Protein AF-A0A7C9JGD4-F1 (afdb_monomer_lite)

Secondary structure (DSSP, 8-state):
--HHHHHHHHHHHHHHHHHHHHHT-SS--TTTTHIIIIIHHHHHHHHHHHHTT-TTHHHHHHHHHHHHHHHHHHHHHHHHHTT-----HHHHHTHHHHHHHHHHHHTSSS-SHHHHHHHHHHHHHHHHHHHH-

Structure (mmCIF, N/CA/C/O backbone):
data_AF-A0A7C9JGD4-F1
#
_entry.id   AF-A0A7C9JGD4-F1
#
loop_
_atom_site.group_PDB
_atom_site.id
_atom_site.type_symbol
_atom_site.label_atom_id
_atom_site.label_alt_id
_atom_site.label_comp_id
_atom_site.label_asym_id
_atom_site.label_entity_id
_atom_site.label_seq_id
_atom_site.pdbx_PDB_ins_code
_atom_site.Cartn_x
_atom_site.Cartn_y
_atom_site.Cartn_z
_atom_site.occupancy
_atom_site.B_iso_or_equiv
_atom_site.auth_seq_id
_atom_site.auth_comp_id
_atom_site.auth_asym_id
_atom_site.auth_atom_id
_atom_site.pdbx_PDB_model_num
ATOM 1 N N . MET A 1 1 ? -3.027 -1.873 19.182 1.00 65.69 1 MET A N 1
ATOM 2 C CA . MET A 1 1 ? -2.201 -1.129 18.202 1.00 65.69 1 MET A CA 1
ATOM 3 C C . MET A 1 1 ? -2.991 0.044 17.632 1.00 65.69 1 MET A C 1
ATOM 5 O O . MET A 1 1 ? -4.157 -0.159 17.286 1.00 65.69 1 MET A O 1
ATOM 9 N N . PRO A 1 2 ? -2.389 1.242 17.514 1.00 85.00 2 PRO A N 1
ATOM 10 C CA . PRO A 1 2 ? -3.020 2.384 16.852 1.00 85.00 2 PRO A CA 1
ATOM 11 C C . PRO A 1 2 ? -3.437 2.031 15.414 1.00 85.00 2 PRO A C 1
ATOM 13 O O . PRO A 1 2 ? -2.821 1.179 14.771 1.00 85.00 2 PRO A O 1
ATOM 16 N N . LEU A 1 3 ? -4.506 2.664 14.912 1.00 83.44 3 LEU A N 1
ATOM 17 C CA . LEU A 1 3 ? -5.079 2.388 13.583 1.00 83.44 3 LEU A CA 1
ATOM 18 C C . LEU A 1 3 ? -4.023 2.471 12.472 1.00 83.44 3 LEU A C 1
ATOM 20 O O . LEU A 1 3 ? -3.960 1.609 11.600 1.00 83.44 3 LEU A O 1
ATOM 24 N N . TRP A 1 4 ? -3.160 3.478 12.555 1.00 82.62 4 TRP A N 1
ATOM 25 C CA . TRP A 1 4 ? -2.065 3.691 11.620 1.00 82.62 4 TRP A CA 1
ATOM 26 C C . TRP A 1 4 ? -0.999 2.600 11.657 1.00 82.62 4 TRP A C 1
ATOM 28 O O . TRP A 1 4 ? -0.562 2.160 10.599 1.00 82.62 4 TRP A O 1
ATOM 38 N N . GLY A 1 5 ? -0.660 2.090 12.845 1.00 84.19 5 GLY A N 1
ATOM 39 C CA . GLY A 1 5 ? 0.273 0.970 12.974 1.00 84.19 5 GLY A CA 1
ATOM 40 C C . GLY A 1 5 ? -0.244 -0.288 12.273 1.00 84.19 5 GLY A C 1
ATOM 41 O O . GLY A 1 5 ? 0.496 -0.942 11.549 1.00 84.19 5 GLY A O 1
ATOM 42 N N . ARG A 1 6 ? -1.546 -0.581 12.396 1.00 87.50 6 ARG A N 1
ATOM 43 C CA . ARG A 1 6 ? -2.171 -1.720 11.700 1.00 87.50 6 ARG A CA 1
ATOM 44 C C . ARG A 1 6 ? -2.148 -1.565 10.179 1.00 87.50 6 ARG A C 1
ATOM 46 O O . ARG A 1 6 ? -1.893 -2.531 9.476 1.00 87.50 6 ARG A O 1
ATOM 53 N N . ARG A 1 7 ? -2.379 -0.357 9.665 1.00 85.38 7 ARG A N 1
ATOM 54 C CA . ARG A 1 7 ? -2.332 -0.077 8.220 1.00 85.38 7 ARG A CA 1
ATOM 55 C C . ARG A 1 7 ? -0.940 -0.210 7.641 1.00 85.38 7 ARG A C 1
ATOM 57 O O . ARG A 1 7 ? -0.795 -0.788 6.572 1.00 85.38 7 ARG A O 1
ATOM 64 N N . LEU A 1 8 ? 0.055 0.306 8.359 1.00 86.44 8 LEU A N 1
ATOM 65 C CA . LEU A 1 8 ? 1.450 0.197 7.963 1.00 86.44 8 LEU A CA 1
ATOM 66 C C . LEU A 1 8 ? 1.867 -1.274 7.864 1.00 86.44 8 LEU A C 1
ATOM 68 O O . LEU A 1 8 ? 2.489 -1.655 6.884 1.00 86.44 8 LEU A O 1
ATOM 72 N N . LEU A 1 9 ? 1.464 -2.106 8.832 1.00 88.31 9 LEU A N 1
ATOM 73 C CA . LEU A 1 9 ? 1.734 -3.546 8.803 1.00 88.31 9 LEU A CA 1
ATOM 74 C C . LEU A 1 9 ? 1.098 -4.236 7.592 1.00 88.31 9 LEU A C 1
ATOM 76 O O . LEU A 1 9 ? 1.751 -5.050 6.949 1.00 88.31 9 LEU A O 1
ATOM 80 N N . VAL A 1 10 ? -0.147 -3.890 7.250 1.00 87.50 10 VAL A N 1
ATOM 81 C CA . VAL A 1 10 ? -0.796 -4.441 6.052 1.00 87.50 10 VAL A CA 1
ATOM 82 C C . VAL A 1 10 ? -0.087 -3.968 4.781 1.00 87.50 10 VAL A C 1
ATOM 84 O O . VAL A 1 10 ? 0.210 -4.788 3.924 1.00 87.50 10 VAL A O 1
ATOM 87 N N . ALA A 1 11 ? 0.261 -2.683 4.674 1.00 87.12 11 ALA A N 1
ATOM 88 C CA . ALA A 1 11 ? 1.007 -2.158 3.529 1.00 87.12 11 ALA A CA 1
ATOM 89 C C . ALA A 1 11 ? 2.392 -2.818 3.380 1.00 87.12 11 ALA A C 1
ATOM 91 O O . ALA A 1 11 ? 2.784 -3.181 2.275 1.00 87.12 11 ALA A O 1
ATOM 92 N N . LEU A 1 12 ? 3.102 -3.044 4.488 1.00 88.19 12 LEU A N 1
ATOM 93 C CA . LEU A 1 12 ? 4.367 -3.782 4.511 1.00 88.19 12 LEU A CA 1
ATOM 94 C C . LEU A 1 12 ? 4.195 -5.235 4.066 1.00 88.19 12 LEU A C 1
ATOM 96 O O . LEU A 1 12 ? 5.026 -5.736 3.318 1.00 88.19 12 LEU A O 1
ATOM 100 N N . ALA A 1 13 ? 3.120 -5.902 4.486 1.00 88.00 13 ALA A N 1
ATOM 101 C CA . ALA A 1 13 ? 2.832 -7.267 4.060 1.00 88.00 13 ALA A CA 1
ATOM 102 C C . ALA A 1 13 ? 2.509 -7.348 2.560 1.00 88.00 13 ALA A C 1
ATOM 104 O O . ALA A 1 13 ? 2.981 -8.261 1.887 1.00 88.00 13 ALA A O 1
ATOM 105 N N . ILE A 1 14 ? 1.771 -6.370 2.023 1.00 87.31 14 ILE A N 1
ATOM 106 C CA . ILE A 1 14 ? 1.537 -6.234 0.577 1.00 87.31 14 ILE A CA 1
ATOM 107 C C . ILE A 1 14 ? 2.872 -6.049 -0.148 1.00 87.31 14 ILE A C 1
ATOM 109 O O . ILE A 1 14 ? 3.138 -6.733 -1.128 1.00 87.31 14 ILE A O 1
ATOM 113 N N . TYR A 1 15 ? 3.742 -5.168 0.349 1.00 86.69 15 TYR A N 1
ATOM 114 C CA . TYR A 1 15 ? 5.046 -4.936 -0.267 1.00 86.69 15 TYR A CA 1
ATOM 115 C C . TYR A 1 15 ? 5.937 -6.185 -0.238 1.00 86.69 15 TYR A C 1
ATOM 117 O O . TYR A 1 15 ? 6.509 -6.559 -1.257 1.00 86.69 15 TYR A O 1
ATOM 125 N N . ALA A 1 16 ? 6.007 -6.880 0.900 1.00 86.00 16 ALA A N 1
ATOM 126 C CA . ALA A 1 16 ? 6.762 -8.122 1.031 1.00 86.00 16 ALA A CA 1
ATOM 127 C C . ALA A 1 16 ? 6.230 -9.222 0.099 1.00 86.00 16 ALA A C 1
ATOM 129 O O . ALA A 1 16 ? 7.016 -9.934 -0.523 1.00 86.00 16 ALA A O 1
ATOM 130 N N . ALA A 1 17 ? 4.906 -9.334 -0.043 1.00 85.31 17 ALA A N 1
ATOM 131 C CA . ALA A 1 17 ? 4.291 -10.264 -0.982 1.00 85.31 17 ALA A CA 1
ATOM 132 C C . ALA A 1 17 ? 4.591 -9.893 -2.439 1.00 85.31 17 ALA A C 1
ATOM 134 O O . ALA A 1 17 ? 4.884 -10.781 -3.234 1.00 85.31 17 ALA A O 1
ATOM 135 N N . ALA A 1 18 ? 4.580 -8.603 -2.780 1.00 84.56 18 ALA A N 1
ATOM 136 C CA . ALA A 1 18 ? 4.934 -8.126 -4.113 1.00 84.56 18 ALA A CA 1
ATOM 137 C C . ALA A 1 18 ? 6.405 -8.417 -4.449 1.00 84.56 18 ALA A C 1
ATOM 139 O O . ALA A 1 18 ? 6.691 -8.901 -5.541 1.00 84.56 18 ALA A O 1
ATOM 140 N N . ILE A 1 19 ? 7.328 -8.226 -3.496 1.00 84.50 19 ILE A N 1
ATOM 141 C CA . ILE A 1 19 ? 8.734 -8.637 -3.644 1.00 84.50 19 ILE A CA 1
ATOM 142 C C . ILE A 1 19 ? 8.834 -10.149 -3.845 1.00 84.50 19 ILE A C 1
ATOM 144 O O . ILE A 1 19 ? 9.535 -10.596 -4.746 1.00 84.50 19 ILE A O 1
ATOM 148 N N . GLY A 1 20 ? 8.136 -10.940 -3.025 1.00 82.50 20 GLY A N 1
ATOM 149 C CA . GLY A 1 20 ? 8.134 -12.397 -3.152 1.00 82.50 20 GLY A CA 1
ATOM 150 C C . GLY A 1 20 ? 7.651 -12.859 -4.527 1.00 82.50 20 GLY A C 1
ATOM 151 O O . GLY A 1 20 ? 8.296 -13.698 -5.147 1.00 82.50 20 GLY A O 1
ATOM 152 N N . CYS A 1 21 ? 6.571 -12.261 -5.034 1.00 81.88 21 CYS A N 1
ATOM 153 C CA . CYS A 1 21 ? 6.042 -12.545 -6.368 1.00 81.88 21 CYS A CA 1
ATOM 154 C C . CYS A 1 21 ? 7.011 -12.112 -7.474 1.00 81.88 21 CYS A C 1
ATOM 156 O O . CYS A 1 21 ? 7.196 -12.849 -8.433 1.00 81.88 21 CYS A O 1
ATOM 158 N N . TYR A 1 22 ? 7.667 -10.959 -7.323 1.00 77.38 22 TYR A N 1
ATOM 159 C CA . TYR A 1 22 ? 8.667 -10.475 -8.275 1.00 77.38 22 TYR A CA 1
ATOM 160 C C . TYR A 1 22 ? 9.898 -11.388 -8.349 1.00 77.38 22 TYR A C 1
ATOM 162 O O . TYR A 1 22 ? 10.368 -11.702 -9.433 1.00 77.38 22 TYR A O 1
ATOM 170 N N . LEU A 1 23 ? 10.406 -11.860 -7.206 1.00 80.31 23 LEU A N 1
ATOM 171 C CA . LEU A 1 23 ? 11.567 -12.758 -7.159 1.00 80.31 23 LEU A CA 1
ATOM 172 C C . LEU A 1 23 ? 11.270 -14.164 -7.696 1.00 80.31 23 LEU A C 1
ATOM 174 O O . LEU A 1 23 ? 12.198 -14.889 -8.048 1.00 80.31 23 LEU A O 1
ATOM 178 N N . TRP A 1 24 ? 9.998 -14.561 -7.709 1.00 74.94 24 TRP A N 1
ATOM 179 C CA . TRP A 1 24 ? 9.545 -15.8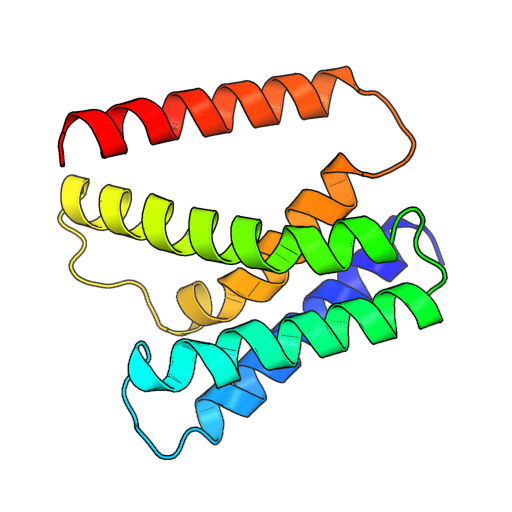85 -8.136 1.00 74.94 24 TRP A CA 1
ATOM 180 C C . TRP A 1 24 ? 8.856 -15.869 -9.505 1.00 74.94 24 TRP A C 1
ATOM 182 O O . TRP A 1 24 ? 8.392 -16.912 -9.964 1.00 74.94 24 TRP A O 1
ATOM 192 N N . SER A 1 25 ? 8.766 -14.698 -10.145 1.00 68.56 25 SER A N 1
ATOM 193 C CA . SER A 1 25 ? 8.169 -14.559 -11.468 1.00 68.56 25 SER A CA 1
ATOM 194 C C . SER A 1 25 ? 8.938 -15.440 -12.469 1.00 68.56 25 SER A C 1
ATOM 196 O O . SER A 1 25 ? 10.168 -15.360 -12.549 1.00 68.56 25 SER A O 1
ATOM 198 N N . PRO A 1 26 ? 8.237 -16.288 -13.239 1.00 59.25 26 PRO A N 1
ATOM 199 C CA . PRO A 1 26 ? 8.862 -17.113 -14.262 1.00 59.25 26 PRO A CA 1
ATOM 200 C C . PRO A 1 26 ? 9.069 -16.373 -15.594 1.00 59.25 26 PRO A C 1
ATOM 202 O O . PRO A 1 26 ? 9.778 -16.899 -16.449 1.00 59.25 26 PRO A O 1
ATOM 205 N N . TYR A 1 27 ? 8.466 -15.191 -15.786 1.00 57.44 27 TYR A N 1
ATOM 206 C CA . TYR A 1 27 ? 8.414 -14.507 -17.085 1.00 57.44 27 TYR A CA 1
ATOM 207 C C . TYR A 1 27 ? 9.421 -13.361 -17.239 1.00 57.44 27 TYR A C 1
ATOM 209 O O . TYR A 1 27 ? 9.668 -12.941 -18.362 1.00 57.44 27 TYR A O 1
ATOM 217 N N . GLY A 1 28 ? 10.063 -12.889 -16.163 1.00 56.28 28 GLY A N 1
ATOM 218 C CA . GLY A 1 28 ? 11.153 -11.900 -16.228 1.00 56.28 28 GLY A CA 1
ATOM 219 C C . GLY A 1 28 ? 10.733 -10.474 -16.618 1.00 56.28 28 GLY A C 1
ATOM 220 O O . GLY A 1 28 ? 11.481 -9.534 -16.343 1.00 56.28 28 GLY A O 1
ATOM 221 N N . ASP A 1 29 ? 9.523 -10.301 -17.158 1.00 60.84 29 ASP A N 1
ATOM 222 C CA . ASP A 1 29 ? 9.000 -9.045 -17.681 1.00 60.84 29 ASP A CA 1
ATOM 223 C C . ASP A 1 29 ? 7.815 -8.548 -16.831 1.00 60.84 29 ASP A C 1
ATOM 225 O O . ASP A 1 29 ? 6.760 -9.174 -16.724 1.00 60.84 29 ASP A O 1
ATOM 229 N N . PHE A 1 30 ? 7.970 -7.358 -16.239 1.00 59.44 30 PHE A N 1
ATOM 230 C CA . PHE A 1 30 ? 7.026 -6.767 -15.274 1.00 59.44 30 PHE A CA 1
ATOM 231 C C . PHE A 1 30 ? 5.587 -6.603 -15.807 1.00 59.44 30 PHE A C 1
ATOM 233 O O . PHE A 1 30 ? 4.639 -6.557 -15.022 1.00 59.44 30 PHE A O 1
ATOM 240 N N . PHE A 1 31 ? 5.426 -6.483 -17.130 1.00 58.34 31 PHE A N 1
ATOM 241 C CA . PHE A 1 31 ? 4.131 -6.301 -17.791 1.00 58.34 31 PHE A CA 1
ATOM 242 C C . PHE A 1 31 ? 3.308 -7.593 -17.840 1.00 58.34 31 PHE A C 1
ATOM 244 O O . PHE A 1 31 ? 2.123 -7.557 -17.504 1.00 58.34 31 PHE A O 1
ATOM 251 N N . ASP A 1 32 ? 3.930 -8.724 -18.175 1.00 59.47 32 ASP A N 1
ATOM 252 C CA . ASP A 1 32 ? 3.248 -10.023 -18.217 1.00 59.47 32 ASP A CA 1
ATOM 253 C C . ASP A 1 32 ? 2.962 -10.549 -16.800 1.00 59.47 32 ASP A C 1
ATOM 255 O O . ASP A 1 32 ? 1.927 -11.171 -16.547 1.00 59.47 32 ASP A O 1
ATOM 259 N N . ASP A 1 33 ? 3.806 -10.186 -15.830 1.00 66.50 33 ASP A N 1
ATOM 260 C CA . ASP A 1 33 ? 3.634 -10.544 -14.419 1.00 66.50 33 ASP A CA 1
ATOM 261 C C . ASP A 1 33 ? 2.787 -9.561 -13.605 1.00 66.50 33 ASP A C 1
ATOM 263 O O . ASP A 1 33 ? 2.615 -9.743 -12.394 1.00 66.50 33 ASP A O 1
ATOM 267 N N . GLY A 1 34 ? 2.217 -8.531 -14.238 1.00 63.53 34 GLY A N 1
ATOM 268 C CA . GLY A 1 34 ? 1.452 -7.491 -13.548 1.00 63.53 34 GLY A CA 1
ATOM 269 C C . GLY A 1 34 ? 0.322 -8.060 -12.681 1.00 63.53 34 GLY A C 1
ATOM 270 O O . GLY A 1 34 ? 0.066 -7.572 -11.582 1.00 63.53 34 GLY A O 1
ATOM 271 N N . VAL A 1 35 ? -0.304 -9.162 -13.103 1.00 66.00 35 VAL A N 1
ATOM 272 C CA . VAL A 1 35 ? -1.316 -9.861 -12.295 1.00 66.00 35 VAL A CA 1
ATOM 273 C C . VAL A 1 35 ? -0.699 -10.464 -11.030 1.00 66.00 35 VAL A C 1
ATOM 275 O O . VAL A 1 35 ? -1.238 -10.284 -9.939 1.00 66.00 35 VAL A O 1
ATOM 278 N N . LEU A 1 36 ? 0.442 -11.145 -11.130 1.00 71.88 36 LEU A N 1
ATOM 279 C CA . LEU A 1 36 ? 1.058 -11.826 -9.991 1.00 71.88 36 LEU A CA 1
ATOM 280 C C . LEU A 1 36 ? 1.697 -10.836 -9.005 1.00 71.88 36 LEU A C 1
ATOM 282 O O . LEU A 1 36 ? 1.582 -11.012 -7.796 1.00 71.88 36 LEU A O 1
ATOM 286 N N . ILE A 1 37 ? 2.321 -9.771 -9.514 1.00 73.81 37 ILE A N 1
ATOM 287 C CA . ILE A 1 37 ? 3.049 -8.768 -8.721 1.00 73.81 37 ILE A CA 1
ATOM 288 C C . ILE A 1 37 ? 2.099 -7.724 -8.109 1.00 73.81 37 ILE A C 1
ATOM 290 O O . ILE A 1 37 ? 2.430 -7.117 -7.091 1.00 73.81 37 ILE A O 1
ATOM 294 N N . VAL A 1 38 ? 0.903 -7.520 -8.677 1.00 73.38 38 VAL A N 1
ATOM 295 C CA . VAL A 1 38 ? -0.053 -6.501 -8.202 1.00 73.38 38 VAL A CA 1
ATOM 296 C C . VAL A 1 38 ? -1.304 -7.116 -7.580 1.00 73.38 38 VAL A C 1
ATOM 298 O O . VAL A 1 38 ? -1.648 -6.778 -6.446 1.00 73.38 38 VAL A O 1
ATOM 301 N N . LEU A 1 39 ? -1.991 -8.028 -8.275 1.00 76.25 39 LEU A N 1
ATOM 302 C CA . LEU A 1 39 ? -3.278 -8.557 -7.813 1.00 76.25 39 LEU A CA 1
ATOM 303 C C . LEU A 1 39 ? -3.107 -9.430 -6.565 1.00 76.25 39 LEU A C 1
ATOM 305 O O . LEU A 1 39 ? -3.805 -9.217 -5.573 1.00 76.25 39 LEU A O 1
ATOM 309 N N . ALA A 1 40 ? -2.177 -10.390 -6.588 1.00 78.75 40 ALA A N 1
ATOM 310 C CA . ALA A 1 40 ? -2.013 -11.334 -5.480 1.00 78.75 40 ALA A CA 1
ATOM 311 C C . ALA A 1 40 ? -1.627 -10.631 -4.158 1.00 78.75 40 ALA A C 1
ATOM 313 O O . ALA A 1 40 ? -2.267 -10.895 -3.131 1.00 78.75 40 ALA A O 1
ATOM 314 N N . PRO A 1 41 ? -0.690 -9.661 -4.154 1.00 82.38 41 PRO A N 1
ATOM 315 C CA . PRO A 1 41 ? -0.387 -8.873 -2.964 1.00 82.38 41 PRO A CA 1
ATOM 316 C C . PRO A 1 41 ? -1.558 -8.022 -2.472 1.00 82.38 41 PRO A C 1
ATOM 318 O O . PRO A 1 41 ? -1.757 -7.905 -1.265 1.00 82.38 41 PRO A O 1
ATOM 321 N N . LEU A 1 42 ? -2.370 -7.452 -3.368 1.00 81.56 42 LEU A N 1
ATOM 322 C CA . LEU A 1 42 ? -3.545 -6.665 -2.975 1.00 81.56 42 LEU A CA 1
ATOM 323 C C . LEU A 1 42 ? -4.651 -7.523 -2.360 1.00 81.56 42 LEU A C 1
ATOM 325 O O . LEU A 1 42 ? -5.242 -7.122 -1.355 1.00 81.56 42 LEU A O 1
ATOM 329 N N . VAL A 1 43 ? -4.898 -8.715 -2.908 1.00 83.44 43 VAL A N 1
ATOM 330 C CA . VAL A 1 43 ? -5.835 -9.690 -2.328 1.00 83.44 43 VAL A CA 1
ATOM 331 C C . VAL A 1 43 ? -5.366 -10.101 -0.932 1.00 83.44 43 VAL A C 1
ATOM 333 O O . VAL A 1 43 ? -6.161 -10.105 0.011 1.00 83.44 43 VAL A O 1
ATOM 336 N N . LEU A 1 44 ? -4.065 -10.349 -0.755 1.00 83.88 44 LEU A N 1
ATOM 337 C CA . LEU A 1 44 ? -3.490 -10.588 0.568 1.00 83.88 44 LEU A CA 1
ATOM 338 C C . LEU A 1 44 ? -3.708 -9.386 1.501 1.00 83.88 44 LEU A C 1
ATOM 340 O O . LEU A 1 44 ? -4.143 -9.555 2.638 1.00 83.88 44 LEU A O 1
ATOM 344 N N . GLY A 1 45 ? -3.476 -8.166 1.017 1.00 83.25 45 GLY A N 1
ATOM 345 C CA . GLY A 1 45 ? -3.737 -6.925 1.746 1.00 83.25 45 GLY A CA 1
ATOM 346 C C . GLY A 1 45 ? -5.189 -6.760 2.196 1.00 83.25 45 GLY A C 1
ATOM 347 O O . GLY A 1 45 ? -5.460 -6.270 3.294 1.00 83.25 45 GLY A O 1
ATOM 348 N N . MET A 1 46 ? -6.140 -7.212 1.383 1.00 84.31 46 MET A N 1
ATOM 349 C CA . MET A 1 46 ? -7.563 -7.217 1.710 1.00 84.31 46 MET A CA 1
ATOM 350 C C . MET A 1 46 ? -7.885 -8.210 2.835 1.00 84.31 46 MET A C 1
ATOM 352 O O . MET A 1 46 ? -8.545 -7.835 3.808 1.00 84.31 46 MET A O 1
ATOM 356 N N . ILE A 1 47 ? -7.358 -9.438 2.752 1.00 87.31 47 ILE A N 1
ATOM 357 C CA . ILE A 1 47 ? -7.503 -10.473 3.791 1.00 87.31 47 ILE A CA 1
ATOM 358 C C . ILE A 1 47 ? -6.882 -9.996 5.109 1.00 87.31 47 ILE A C 1
ATOM 360 O O . ILE A 1 47 ? -7.513 -10.053 6.166 1.00 87.31 47 ILE A O 1
ATOM 364 N N . LEU A 1 48 ? -5.661 -9.462 5.052 1.00 86.62 48 LEU A N 1
ATOM 365 C CA . LEU A 1 48 ? -4.959 -8.936 6.220 1.00 86.62 48 LEU A CA 1
ATOM 366 C C . LEU A 1 48 ? -5.645 -7.691 6.789 1.00 86.62 48 LEU A C 1
ATOM 368 O O . LEU A 1 48 ? -5.688 -7.520 8.004 1.00 86.62 48 LEU A O 1
ATOM 372 N N . GLY A 1 49 ? -6.233 -6.842 5.945 1.00 83.00 49 GLY A N 1
ATOM 373 C CA . GLY A 1 49 ? -7.031 -5.698 6.377 1.00 83.00 49 GLY A CA 1
ATOM 374 C C . GLY A 1 49 ? -8.291 -6.105 7.140 1.00 83.00 49 GLY A C 1
ATOM 375 O O . GLY A 1 49 ? -8.618 -5.481 8.157 1.00 83.00 49 GLY A O 1
ATOM 376 N N . ALA A 1 50 ? -8.951 -7.181 6.702 1.00 87.38 50 ALA A N 1
ATOM 377 C CA . ALA A 1 50 ? -10.061 -7.798 7.423 1.00 87.38 50 ALA A CA 1
ATOM 378 C C . ALA A 1 50 ? -9.597 -8.350 8.781 1.00 87.38 50 ALA A C 1
ATOM 380 O O . ALA A 1 50 ? -10.163 -8.003 9.821 1.00 87.38 50 ALA A O 1
ATOM 381 N N . ALA A 1 51 ? -8.515 -9.139 8.788 1.00 88.62 51 ALA A N 1
ATOM 382 C CA . ALA A 1 51 ? -7.938 -9.731 9.997 1.00 88.62 51 ALA A CA 1
ATOM 383 C C . ALA A 1 51 ? -7.485 -8.667 11.013 1.00 88.62 51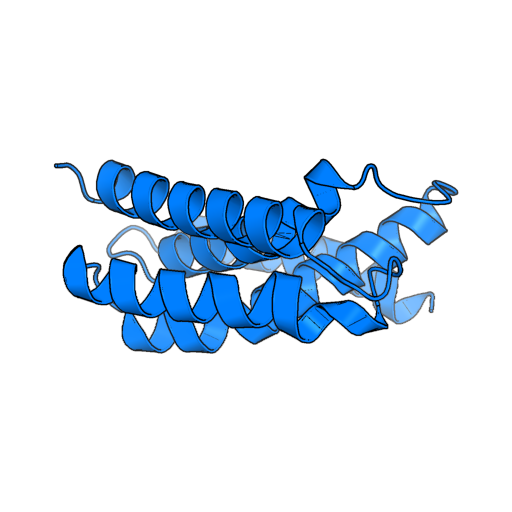 ALA A C 1
ATOM 385 O O . ALA A 1 51 ? -7.722 -8.787 12.215 1.00 88.62 51 ALA A O 1
ATOM 386 N N . ALA A 1 52 ? -6.909 -7.567 10.526 1.00 86.44 52 ALA A N 1
ATOM 387 C CA . ALA A 1 52 ? -6.496 -6.425 11.330 1.00 86.44 52 ALA A CA 1
ATOM 388 C C . ALA A 1 52 ? -7.670 -5.538 11.787 1.00 86.44 52 ALA A C 1
ATOM 390 O O . ALA A 1 52 ? -7.438 -4.554 12.498 1.00 86.44 52 ALA A O 1
ATOM 391 N N . ARG A 1 53 ? -8.921 -5.860 11.415 1.00 87.19 53 ARG A N 1
ATOM 392 C CA . ARG A 1 53 ? -10.137 -5.086 11.720 1.00 87.19 53 ARG A CA 1
ATOM 393 C C . ARG A 1 53 ? -9.991 -3.615 11.326 1.00 87.19 53 ARG A C 1
ATOM 395 O O . ARG A 1 53 ? -10.223 -2.714 12.141 1.00 87.19 53 ARG A O 1
ATOM 402 N N . LEU A 1 54 ? -9.511 -3.367 10.107 1.00 85.12 54 LEU A N 1
ATOM 403 C CA . LEU A 1 54 ? -9.426 -2.014 9.570 1.00 85.12 54 LEU A CA 1
ATOM 404 C C . LEU A 1 54 ? -10.827 -1.517 9.175 1.00 85.12 54 LEU A C 1
ATOM 406 O O . LEU A 1 54 ? -11.615 -2.274 8.613 1.00 85.12 54 LEU A O 1
ATOM 410 N N . PRO A 1 55 ? -11.169 -0.248 9.449 1.00 82.31 55 PRO A N 1
ATOM 411 C CA . PRO A 1 55 ? -12.412 0.335 8.970 1.00 82.31 55 PRO A CA 1
ATOM 412 C C . PRO A 1 55 ? -12.387 0.374 7.444 1.00 82.31 55 PRO A C 1
ATOM 414 O O . PRO A 1 55 ? -11.344 0.663 6.853 1.00 82.31 55 PRO A O 1
ATOM 417 N N . ASN A 1 56 ? -13.534 0.101 6.821 1.00 85.38 56 ASN A N 1
ATOM 418 C CA . ASN A 1 56 ? -13.690 0.141 5.367 1.00 85.38 56 ASN A CA 1
ATOM 419 C C . ASN A 1 56 ? -12.722 -0.791 4.611 1.00 85.38 56 ASN A C 1
ATOM 421 O O . ASN A 1 56 ? -12.424 -0.547 3.448 1.00 85.38 56 ASN A O 1
ATOM 425 N N . TRP A 1 57 ? -12.245 -1.871 5.245 1.00 83.50 57 TRP A N 1
ATOM 426 C CA . TRP A 1 57 ? -11.296 -2.816 4.642 1.00 83.50 57 TRP A CA 1
ATOM 427 C C . TRP A 1 57 ? -11.789 -3.400 3.309 1.00 83.50 57 TRP A C 1
ATOM 429 O O . TRP A 1 57 ? -10.989 -3.571 2.395 1.00 83.50 57 TRP A O 1
ATOM 439 N N . TRP A 1 58 ? -13.097 -3.652 3.185 1.00 83.31 58 TRP A N 1
ATOM 440 C CA . TRP A 1 58 ? -13.717 -4.187 1.973 1.00 83.31 58 TRP A CA 1
ATOM 441 C C . TRP A 1 58 ? -13.650 -3.200 0.794 1.00 83.31 58 TRP A C 1
ATOM 443 O O . TRP A 1 58 ? -12.975 -3.511 -0.186 1.00 83.31 58 TRP A O 1
ATOM 453 N N . PRO A 1 59 ? -14.254 -1.993 0.864 1.00 83.00 59 PRO A N 1
ATOM 454 C CA . PRO A 1 59 ? -14.172 -1.031 -0.236 1.00 83.00 59 PRO A CA 1
ATOM 455 C C . PRO A 1 59 ? -12.741 -0.538 -0.495 1.00 83.00 59 PRO A C 1
ATOM 457 O O . PRO A 1 59 ? -12.394 -0.288 -1.643 1.00 83.00 59 PRO A O 1
ATOM 460 N N . VAL A 1 60 ? -11.886 -0.453 0.534 1.00 84.25 60 VAL A N 1
ATOM 461 C CA . VAL A 1 60 ? -10.460 -0.122 0.361 1.00 84.25 60 VAL A CA 1
ATOM 462 C C . VAL A 1 60 ? -9.730 -1.205 -0.427 1.00 84.25 60 VAL A C 1
ATOM 464 O O . VAL A 1 60 ? -8.981 -0.870 -1.336 1.00 84.25 60 VAL A O 1
ATOM 467 N N . GLY A 1 61 ? -9.949 -2.485 -0.108 1.00 80.62 61 GLY A N 1
ATOM 468 C CA . GLY A 1 61 ? -9.328 -3.601 -0.824 1.00 80.62 61 GLY A CA 1
ATOM 469 C C . GLY A 1 61 ? -9.711 -3.624 -2.304 1.00 80.62 61 GLY A C 1
ATOM 470 O O . GLY A 1 61 ? -8.833 -3.716 -3.156 1.00 80.62 61 GLY A O 1
ATOM 471 N N . TRP A 1 62 ? -10.998 -3.437 -2.611 1.00 81.12 62 TRP A N 1
ATOM 472 C CA . TRP A 1 62 ? -11.483 -3.375 -3.994 1.00 81.12 62 TRP A CA 1
ATOM 473 C C . TRP A 1 62 ? -10.957 -2.165 -4.762 1.00 81.12 62 TRP A C 1
ATOM 475 O O . TRP A 1 62 ? -10.538 -2.303 -5.907 1.00 81.12 62 TRP A O 1
ATOM 485 N N . ALA A 1 63 ? -10.944 -0.985 -4.140 1.00 83.88 63 ALA A N 1
ATOM 486 C CA . ALA A 1 63 ? -10.449 0.221 -4.791 1.00 83.88 63 ALA A CA 1
ATOM 487 C C . ALA A 1 63 ? -8.915 0.228 -4.939 1.00 83.88 63 ALA A C 1
ATOM 489 O O . ALA A 1 63 ? -8.394 0.922 -5.812 1.00 83.88 63 ALA A O 1
ATOM 490 N N . ALA A 1 64 ? -8.175 -0.540 -4.127 1.00 80.44 64 ALA A N 1
ATOM 491 C CA . ALA A 1 64 ? -6.708 -0.564 -4.161 1.00 80.44 64 ALA A CA 1
ATOM 492 C C . ALA A 1 64 ? -6.138 -1.094 -5.463 1.00 80.44 64 ALA A C 1
ATOM 494 O O . ALA A 1 64 ? -5.051 -0.673 -5.853 1.00 80.44 64 ALA A O 1
ATOM 495 N N . PHE A 1 65 ? -6.905 -1.917 -6.171 1.00 74.62 65 PHE A N 1
ATOM 496 C CA . PHE A 1 65 ? -6.542 -2.368 -7.501 1.00 74.62 65 PHE A CA 1
ATOM 497 C C . PHE A 1 65 ? -6.536 -1.229 -8.539 1.00 74.62 65 PHE A C 1
ATOM 499 O O . PHE A 1 65 ? -5.456 -0.908 -9.040 1.00 74.62 65 PHE A O 1
ATOM 506 N N . PRO A 1 66 ? -7.660 -0.536 -8.826 1.00 74.31 66 PRO A N 1
ATOM 507 C CA . PRO A 1 66 ? -7.648 0.587 -9.758 1.00 74.31 66 PRO A CA 1
ATOM 508 C C . PRO A 1 66 ? -6.774 1.753 -9.281 1.00 74.31 66 PRO A C 1
ATOM 510 O O . PRO A 1 66 ? -6.170 2.415 -10.115 1.00 74.31 66 PRO A O 1
ATOM 513 N N . ALA A 1 67 ? -6.635 1.995 -7.972 1.00 73.44 67 ALA A N 1
ATOM 514 C CA . ALA A 1 67 ? -5.739 3.045 -7.480 1.00 73.44 67 ALA A CA 1
ATOM 515 C C . ALA A 1 67 ? -4.254 2.705 -7.669 1.00 73.44 67 ALA A C 1
ATOM 517 O O . ALA A 1 67 ? -3.474 3.584 -8.022 1.00 73.44 67 ALA A O 1
ATOM 518 N N . GLY A 1 68 ? -3.856 1.447 -7.455 1.00 71.38 68 GLY A N 1
ATOM 519 C CA . GLY A 1 68 ? -2.501 0.984 -7.752 1.00 71.38 68 GLY A CA 1
ATOM 520 C C . GLY A 1 68 ? -2.190 1.095 -9.243 1.00 71.38 68 GLY A C 1
ATOM 521 O O . GLY A 1 68 ? -1.165 1.659 -9.612 1.00 71.38 68 GLY A O 1
ATOM 522 N N . ALA A 1 69 ? -3.113 0.657 -10.103 1.00 69.62 69 ALA A N 1
ATOM 523 C CA . ALA A 1 69 ? -2.985 0.826 -11.550 1.00 69.62 69 ALA A CA 1
ATOM 524 C C . ALA A 1 69 ? -2.879 2.309 -11.945 1.00 69.62 69 ALA A C 1
ATOM 526 O O . ALA A 1 69 ? -1.987 2.690 -12.695 1.00 69.62 69 ALA A O 1
ATOM 527 N N . PHE A 1 70 ? -3.735 3.167 -11.386 1.00 70.38 70 PHE A N 1
ATOM 528 C CA . PHE A 1 70 ? -3.711 4.608 -11.637 1.00 70.38 70 PHE A CA 1
ATOM 529 C C . PHE A 1 70 ? -2.383 5.255 -11.223 1.00 70.38 70 PHE A C 1
ATOM 531 O O . PHE A 1 70 ? -1.848 6.080 -11.960 1.00 70.38 70 PHE A O 1
ATOM 538 N N . LEU A 1 71 ? -1.815 4.849 -10.082 1.00 72.44 71 LEU A N 1
ATOM 539 C CA . LEU A 1 71 ? -0.486 5.289 -9.658 1.00 72.44 71 LEU A CA 1
ATOM 540 C C . LEU A 1 71 ? 0.602 4.813 -10.622 1.00 72.44 71 LEU A C 1
ATOM 542 O O . LEU A 1 71 ? 1.471 5.606 -10.959 1.00 72.44 71 LEU A O 1
ATOM 546 N N . LEU A 1 72 ? 0.547 3.562 -11.091 1.00 72.06 72 LEU A N 1
ATOM 547 C CA . LEU A 1 72 ? 1.518 3.019 -12.045 1.00 72.06 72 LEU A CA 1
ATOM 548 C C . LEU A 1 72 ? 1.513 3.805 -13.366 1.00 72.06 72 LEU A C 1
ATOM 550 O O . LEU A 1 72 ? 2.557 4.274 -13.809 1.00 72.06 72 LEU A O 1
ATOM 554 N N . PHE A 1 73 ? 0.336 3.974 -13.975 1.00 71.00 73 PHE A N 1
ATOM 555 C CA . PHE A 1 73 ? 0.193 4.633 -15.275 1.00 71.00 73 PHE A CA 1
ATOM 556 C C . PHE A 1 73 ? 0.428 6.141 -15.196 1.00 71.00 73 PHE A C 1
ATOM 558 O O . PHE A 1 73 ? 1.083 6.708 -16.067 1.00 71.00 73 PHE A O 1
ATOM 565 N N . GLY A 1 74 ? -0.049 6.795 -14.133 1.00 69.75 74 GLY A N 1
ATOM 566 C CA . GLY A 1 74 ? 0.238 8.209 -13.903 1.00 69.75 74 GLY A CA 1
ATOM 567 C C . GLY A 1 74 ? 1.737 8.453 -13.727 1.00 69.75 74 GLY A C 1
ATOM 568 O O . GLY A 1 74 ? 2.286 9.383 -14.310 1.00 69.75 74 GLY A O 1
ATOM 569 N N . LEU A 1 75 ? 2.414 7.586 -12.969 1.00 72.62 75 LEU A N 1
ATOM 570 C CA . LEU A 1 75 ? 3.858 7.655 -12.775 1.00 72.62 75 LEU A CA 1
ATOM 571 C C . LEU A 1 75 ? 4.617 7.423 -14.086 1.00 72.62 75 LEU A C 1
ATOM 573 O O . LEU A 1 75 ? 5.583 8.132 -14.343 1.00 72.62 75 LEU A O 1
ATOM 577 N N . TRP A 1 76 ? 4.155 6.502 -14.935 1.00 71.06 76 TRP A N 1
ATOM 578 C CA . TRP A 1 76 ? 4.735 6.259 -16.257 1.00 71.06 76 TRP A CA 1
ATOM 579 C C . TRP A 1 76 ? 4.698 7.494 -17.160 1.00 71.06 76 TRP A C 1
ATOM 581 O O . TRP A 1 76 ? 5.726 7.889 -17.700 1.00 71.06 76 TRP A O 1
ATOM 591 N N . GLY A 1 77 ? 3.547 8.162 -17.266 1.00 70.00 77 GLY A N 1
ATOM 592 C CA . GLY A 1 77 ? 3.458 9.385 -18.065 1.00 70.00 77 GLY A CA 1
ATOM 593 C C . GLY A 1 77 ? 4.332 10.522 -17.515 1.00 70.00 77 GLY A C 1
ATOM 594 O O . GLY A 1 77 ? 4.908 11.294 -18.275 1.00 70.00 77 GLY A O 1
ATOM 595 N N . TRP A 1 78 ? 4.527 10.589 -16.193 1.00 71.44 78 TRP A N 1
ATOM 596 C CA . TRP A 1 78 ? 5.499 11.509 -15.593 1.00 71.44 78 TRP A CA 1
ATOM 597 C C . TRP A 1 78 ? 6.953 11.153 -15.917 1.00 71.44 78 TRP A C 1
ATOM 599 O O . TRP A 1 78 ? 7.756 12.054 -16.151 1.00 71.44 78 TRP A O 1
ATOM 609 N N . LEU A 1 79 ? 7.305 9.867 -15.935 1.00 74.94 79 LEU A N 1
ATOM 610 C CA . LEU A 1 79 ? 8.641 9.421 -16.328 1.00 74.94 79 LEU A CA 1
ATOM 611 C C . LEU A 1 79 ? 8.970 9.811 -17.768 1.00 74.94 79 LEU A C 1
ATOM 613 O O . LEU A 1 79 ? 10.072 10.290 -18.027 1.00 74.94 79 LEU A O 1
ATOM 617 N N . GLU A 1 80 ? 8.003 9.660 -18.671 1.00 75.19 80 GLU A N 1
ATOM 618 C CA . GLU A 1 80 ? 8.134 10.040 -20.076 1.00 75.19 80 GLU A CA 1
ATOM 619 C C . GLU A 1 80 ? 8.376 11.548 -20.227 1.00 75.19 80 GLU A C 1
ATOM 621 O O . GLU A 1 80 ? 9.349 11.956 -20.862 1.00 75.19 80 GLU A O 1
ATOM 626 N N . ILE A 1 81 ? 7.580 12.380 -19.543 1.00 75.44 81 ILE A N 1
ATOM 627 C CA . ILE A 1 81 ? 7.757 13.844 -19.522 1.00 75.44 81 ILE A CA 1
ATOM 628 C C . ILE A 1 81 ? 9.132 14.243 -18.967 1.00 75.44 81 ILE A C 1
ATOM 630 O O . ILE A 1 81 ? 9.757 15.184 -19.455 1.00 75.44 81 ILE A O 1
ATOM 634 N N . LEU A 1 82 ? 9.610 13.546 -17.934 1.00 76.94 82 LEU A N 1
ATOM 635 C CA . LEU A 1 82 ? 10.891 13.830 -17.285 1.00 76.94 82 LEU A CA 1
ATOM 636 C C . LEU A 1 82 ? 12.095 13.215 -18.022 1.00 76.94 82 LEU A C 1
ATOM 638 O O . LEU A 1 82 ? 13.229 13.407 -17.582 1.00 76.94 82 LEU A O 1
ATOM 642 N N . GLY A 1 83 ? 11.875 12.476 -19.116 1.00 76.62 83 GLY A N 1
ATOM 643 C CA . GLY A 1 83 ? 12.930 11.773 -19.852 1.00 76.62 83 GLY A CA 1
ATOM 644 C C . GLY A 1 83 ? 13.601 10.654 -19.046 1.00 76.62 83 GLY A C 1
ATOM 645 O O . GLY A 1 83 ? 14.725 10.250 -19.349 1.00 76.62 83 GLY A O 1
ATOM 646 N N . ILE A 1 84 ? 12.942 10.160 -17.996 1.00 76.00 84 ILE A N 1
ATOM 647 C CA . ILE A 1 84 ? 13.443 9.078 -17.151 1.00 76.00 84 ILE A CA 1
ATOM 648 C C . ILE A 1 84 ? 12.971 7.769 -17.779 1.00 76.00 84 ILE A C 1
ATOM 650 O O . ILE A 1 84 ? 11.826 7.374 -17.614 1.00 76.00 84 ILE A O 1
ATOM 654 N N . GLY A 1 85 ? 13.853 7.085 -18.509 1.00 68.00 85 GLY A N 1
ATOM 655 C CA . GLY A 1 85 ? 13.465 5.912 -19.302 1.00 68.00 85 GLY A CA 1
ATOM 656 C C . GLY A 1 85 ? 12.839 4.759 -18.504 1.00 68.00 85 GLY A C 1
ATOM 657 O O . GLY A 1 85 ? 12.001 4.046 -19.044 1.00 68.00 85 GLY A O 1
ATOM 658 N N . PHE A 1 86 ? 13.220 4.557 -17.237 1.00 69.31 86 PHE A N 1
ATOM 659 C CA . PHE A 1 86 ? 12.629 3.505 -16.405 1.00 69.31 86 PHE A CA 1
ATOM 660 C C . PHE A 1 86 ? 12.792 3.781 -14.906 1.00 69.31 86 PHE A C 1
ATOM 662 O O . PHE A 1 86 ? 13.791 4.360 -14.470 1.00 69.31 86 PHE A O 1
ATOM 669 N N . LEU A 1 87 ? 11.833 3.320 -14.100 1.00 68.94 87 LEU A N 1
ATOM 670 C CA . LEU A 1 87 ? 11.941 3.343 -12.641 1.00 68.94 87 LEU A CA 1
ATOM 671 C C . LEU A 1 87 ? 12.707 2.124 -12.122 1.00 68.94 87 LEU A C 1
ATOM 673 O O . LEU A 1 87 ? 12.494 1.013 -12.605 1.00 68.94 87 LEU A O 1
ATOM 677 N N . PRO A 1 88 ? 13.527 2.280 -11.068 1.00 74.50 88 PRO A N 1
ATOM 678 C CA . PRO A 1 88 ? 14.060 1.146 -10.329 1.00 74.50 88 PRO A CA 1
ATOM 679 C C . PRO A 1 88 ? 12.944 0.177 -9.918 1.00 74.50 88 PRO A C 1
ATOM 681 O O . PRO A 1 88 ? 11.938 0.592 -9.335 1.00 74.50 88 PRO A O 1
ATOM 684 N N . ALA A 1 89 ? 13.158 -1.120 -10.154 1.00 74.62 89 ALA A N 1
ATOM 685 C CA . ALA A 1 89 ? 12.193 -2.177 -9.844 1.00 74.62 89 ALA A CA 1
ATOM 686 C C . ALA A 1 89 ? 11.587 -2.093 -8.423 1.00 74.62 89 ALA A C 1
ATOM 688 O O . ALA A 1 89 ? 10.371 -2.232 -8.308 1.00 74.62 89 ALA A O 1
ATOM 689 N N . PRO A 1 90 ? 12.339 -1.768 -7.346 1.00 73.25 90 PRO A N 1
ATOM 690 C CA . PRO A 1 90 ? 11.758 -1.640 -6.005 1.00 73.25 90 PRO A CA 1
ATOM 691 C C . PRO A 1 90 ? 10.638 -0.597 -5.902 1.00 73.25 90 PRO A C 1
ATOM 693 O O . PRO A 1 90 ? 9.690 -0.783 -5.142 1.00 73.25 90 PRO A O 1
ATOM 696 N N . ILE A 1 91 ? 10.720 0.489 -6.678 1.00 73.88 91 ILE A N 1
ATOM 697 C CA . ILE A 1 91 ? 9.701 1.546 -6.681 1.00 73.88 91 ILE A CA 1
ATOM 698 C C . ILE A 1 91 ? 8.445 1.058 -7.404 1.00 73.88 91 ILE A C 1
ATOM 700 O O . ILE A 1 91 ? 7.338 1.270 -6.915 1.00 73.88 91 ILE A O 1
ATOM 704 N N . MET A 1 92 ? 8.606 0.340 -8.517 1.00 74.06 92 MET A N 1
ATOM 705 C CA . MET A 1 92 ? 7.474 -0.251 -9.234 1.00 74.06 92 MET A CA 1
ATOM 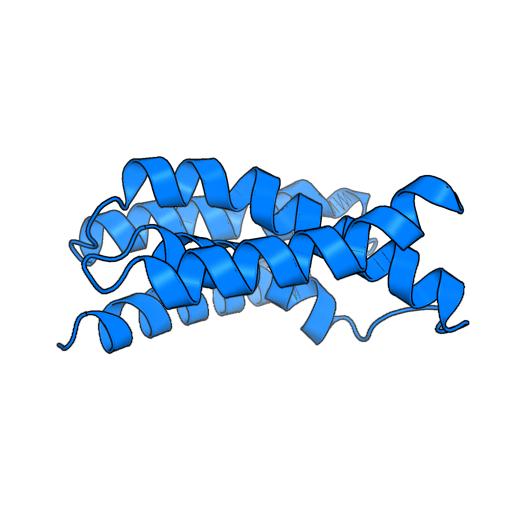706 C C . MET A 1 92 ? 6.768 -1.333 -8.401 1.00 74.06 92 MET A C 1
ATOM 708 O O . MET A 1 92 ? 5.543 -1.373 -8.342 1.00 74.06 92 MET A O 1
ATOM 712 N N . ILE A 1 93 ? 7.526 -2.161 -7.675 1.00 81.12 93 ILE A N 1
ATOM 713 C CA . ILE A 1 93 ? 6.996 -3.216 -6.788 1.00 81.12 93 ILE A CA 1
ATOM 714 C C . ILE A 1 93 ? 6.267 -2.624 -5.570 1.00 81.12 93 ILE A C 1
ATOM 716 O O . ILE A 1 93 ? 5.413 -3.277 -4.973 1.00 81.12 93 ILE A O 1
ATOM 720 N N . ALA A 1 94 ? 6.559 -1.376 -5.194 1.00 83.06 94 ALA A N 1
ATOM 721 C CA . ALA A 1 94 ? 5.888 -0.695 -4.088 1.00 83.06 94 ALA A CA 1
ATOM 722 C C . ALA A 1 94 ? 4.476 -0.196 -4.434 1.00 83.06 94 ALA A C 1
ATOM 724 O O . ALA A 1 94 ? 3.695 0.106 -3.529 1.00 83.06 94 ALA A O 1
ATOM 725 N N . VAL A 1 95 ? 4.115 -0.132 -5.717 1.00 82.50 95 VAL A N 1
ATOM 726 C CA . VAL A 1 95 ? 2.840 0.423 -6.201 1.00 82.50 95 VAL A CA 1
ATOM 727 C C . VAL A 1 95 ? 1.593 -0.221 -5.571 1.00 82.50 95 VAL A C 1
ATOM 729 O O . VAL A 1 95 ? 0.709 0.527 -5.143 1.00 82.50 95 VAL A O 1
ATOM 732 N N . PRO A 1 96 ? 1.490 -1.556 -5.414 1.00 79.69 96 PRO A N 1
ATOM 733 C CA . PRO A 1 96 ? 0.334 -2.183 -4.772 1.00 79.69 96 PRO A CA 1
ATOM 734 C C . PRO A 1 96 ? 0.197 -1.753 -3.302 1.00 79.69 96 PRO A C 1
ATOM 736 O O . PRO A 1 96 ? -0.893 -1.426 -2.825 1.00 79.69 96 PRO A O 1
ATOM 739 N N . ALA A 1 97 ? 1.320 -1.681 -2.582 1.00 85.31 97 ALA A N 1
ATOM 740 C CA . ALA A 1 97 ? 1.350 -1.227 -1.195 1.00 85.31 97 ALA A CA 1
ATOM 741 C C . ALA A 1 97 ? 0.996 0.264 -1.077 1.00 85.31 97 ALA A C 1
ATOM 743 O O . ALA A 1 97 ? 0.236 0.649 -0.185 1.00 85.31 97 ALA A O 1
ATOM 744 N N . ALA A 1 98 ? 1.492 1.092 -2.001 1.00 82.31 98 ALA A N 1
ATOM 745 C CA . ALA A 1 98 ? 1.194 2.518 -2.070 1.00 82.31 98 ALA A CA 1
ATOM 746 C C . ALA A 1 98 ? -0.289 2.781 -2.384 1.00 82.31 98 ALA A C 1
ATOM 748 O O . ALA A 1 98 ? -0.921 3.599 -1.710 1.00 82.31 98 ALA A O 1
ATOM 749 N N . GLY A 1 99 ? -0.874 2.047 -3.336 1.00 81.75 99 GLY A N 1
ATOM 750 C CA . GLY A 1 99 ? -2.298 2.123 -3.673 1.00 81.75 99 GLY A CA 1
ATOM 751 C C . GLY A 1 99 ? -3.188 1.773 -2.480 1.00 81.75 99 GLY A C 1
ATOM 752 O O . GLY A 1 99 ? -4.086 2.539 -2.116 1.00 81.75 99 GLY A O 1
ATOM 753 N N . TYR A 1 100 ? -2.877 0.670 -1.791 1.00 84.19 100 TYR A N 1
ATOM 754 C CA . TYR A 1 100 ? -3.588 0.274 -0.577 1.00 84.19 100 TYR A CA 1
ATOM 755 C C . TYR A 1 100 ? -3.455 1.307 0.549 1.00 84.19 100 TYR A C 1
ATOM 757 O O . TYR A 1 100 ? -4.453 1.686 1.166 1.00 84.19 100 TYR A O 1
ATOM 765 N N . ALA A 1 101 ? -2.240 1.790 0.823 1.00 82.94 101 ALA A N 1
ATOM 766 C CA . ALA A 1 101 ? -1.994 2.776 1.873 1.00 82.94 101 ALA A CA 1
ATOM 767 C C . ALA A 1 101 ? -2.756 4.085 1.612 1.00 82.94 101 ALA A C 1
ATOM 769 O O . ALA A 1 101 ? -3.397 4.619 2.523 1.00 82.94 101 ALA A O 1
ATOM 770 N N . THR A 1 102 ? -2.746 4.550 0.361 1.00 81.88 102 THR A N 1
ATOM 771 C CA . THR A 1 102 ? -3.423 5.777 -0.077 1.00 81.88 102 THR A CA 1
ATOM 772 C C . THR A 1 102 ? -4.927 5.682 0.146 1.00 81.88 102 THR A C 1
ATOM 774 O O . THR A 1 102 ? -5.522 6.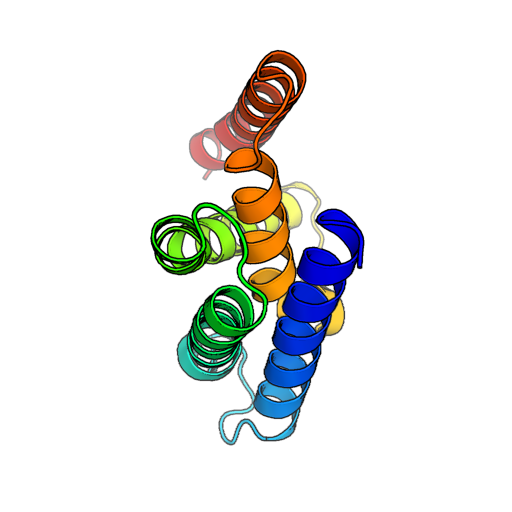542 0.795 1.00 81.88 102 THR A O 1
ATOM 777 N N . LEU A 1 103 ? -5.562 4.602 -0.303 1.00 83.12 103 LEU A N 1
ATOM 778 C CA . LEU A 1 103 ? -7.003 4.439 -0.117 1.00 83.12 103 LEU A CA 1
ATOM 779 C C . LEU A 1 103 ? -7.394 4.150 1.319 1.00 83.12 103 LEU A C 1
ATOM 781 O O . LEU A 1 103 ? -8.416 4.645 1.787 1.00 83.12 103 LEU A O 1
ATOM 785 N N . SER A 1 104 ? -6.582 3.382 2.043 1.00 81.75 104 SER A N 1
ATOM 786 C CA . SER A 1 104 ? -6.802 3.149 3.467 1.00 81.75 104 SER A CA 1
ATOM 787 C C . SER A 1 104 ? -6.770 4.471 4.237 1.00 81.75 104 SER A C 1
ATOM 789 O O . SER A 1 104 ? -7.588 4.699 5.136 1.00 81.75 104 SER A O 1
ATOM 791 N N . TRP A 1 105 ? -5.877 5.390 3.856 1.00 82.81 105 TRP A N 1
ATOM 792 C CA . TRP A 1 105 ? -5.865 6.745 4.388 1.00 82.81 105 TRP A CA 1
ATOM 793 C C . TRP A 1 105 ? -7.114 7.541 4.001 1.00 82.81 105 TRP A C 1
ATOM 795 O O . TRP A 1 105 ? -7.768 8.089 4.894 1.00 82.81 105 TRP A O 1
ATOM 805 N N . LEU A 1 106 ? -7.499 7.560 2.724 1.00 80.19 106 LEU A N 1
ATOM 806 C CA . LEU A 1 106 ? -8.689 8.280 2.258 1.00 80.19 106 LEU A CA 1
ATOM 807 C C . LEU A 1 106 ? -9.963 7.784 2.960 1.00 80.19 106 LEU A C 1
ATOM 809 O O . LEU A 1 106 ? -10.726 8.582 3.505 1.00 80.19 106 LEU A O 1
ATOM 813 N N . ALA A 1 107 ? -10.129 6.470 3.090 1.00 79.06 107 ALA A N 1
ATOM 814 C CA . ALA A 1 107 ? -11.280 5.838 3.734 1.00 79.06 107 ALA A CA 1
ATOM 815 C C . ALA A 1 107 ? -11.229 5.850 5.276 1.00 79.06 107 ALA A C 1
ATOM 817 O O . ALA A 1 107 ? -12.095 5.271 5.935 1.00 79.06 107 ALA A O 1
ATOM 818 N N . SER A 1 108 ? -10.206 6.465 5.879 1.00 78.50 108 SER A N 1
ATOM 819 C CA . SER A 1 108 ? -10.064 6.530 7.336 1.00 78.50 108 SER A CA 1
ATOM 820 C C . SER A 1 108 ? -11.107 7.416 8.022 1.00 78.50 108 SER A C 1
ATOM 822 O O . SER A 1 108 ? -11.466 8.455 7.482 1.00 78.50 108 SER A O 1
ATOM 824 N N . PRO A 1 109 ? -11.559 7.097 9.240 1.00 74.56 109 PRO A N 1
ATOM 825 C CA . PRO A 1 109 ? -12.310 8.059 10.045 1.00 74.56 109 PRO A CA 1
ATOM 826 C C . PRO A 1 109 ? -11.404 9.250 10.417 1.00 74.56 109 PRO A C 1
ATOM 828 O O . PRO A 1 109 ? -10.285 9.033 10.882 1.00 74.56 109 PRO A O 1
ATOM 831 N N . GLY A 1 110 ? -11.846 10.495 10.195 1.00 76.50 110 GLY A N 1
ATOM 832 C CA . GLY A 1 110 ? -11.069 11.705 10.515 1.00 76.50 110 GLY A CA 1
ATOM 833 C C . GLY A 1 110 ? -11.421 12.920 9.648 1.00 76.50 110 GLY A C 1
ATOM 834 O O . GLY A 1 110 ? -12.396 12.891 8.901 1.00 76.50 110 GLY A O 1
ATOM 835 N N . PHE A 1 111 ? -10.614 13.985 9.730 1.00 68.81 111 PHE A N 1
ATOM 836 C CA . PHE A 1 111 ? -10.824 15.224 8.969 1.00 68.81 111 PHE A CA 1
ATOM 837 C C . PHE A 1 111 ? -10.829 14.971 7.452 1.00 68.81 111 PHE A C 1
ATOM 839 O O . PHE A 1 111 ? -9.865 14.448 6.892 1.00 68.81 111 PHE A O 1
ATOM 846 N N . ALA A 1 112 ? -11.919 15.362 6.788 1.00 71.50 112 ALA A N 1
ATOM 847 C CA . ALA A 1 112 ? -12.101 15.187 5.347 1.00 71.50 112 ALA A CA 1
ATOM 848 C C . ALA A 1 112 ? -11.257 16.171 4.514 1.00 71.50 112 ALA A C 1
ATOM 850 O O . ALA A 1 112 ? -10.776 15.818 3.442 1.00 71.50 112 ALA A O 1
ATOM 851 N N . TRP A 1 113 ? -11.018 17.381 5.022 1.00 63.59 113 TRP A N 1
ATOM 852 C CA . TRP A 1 113 ? -10.372 18.468 4.277 1.00 63.59 113 TRP A CA 1
ATOM 853 C C . TRP A 1 113 ? -8.956 18.164 3.749 1.00 63.59 113 TRP A C 1
ATOM 855 O O . TRP A 1 113 ? -8.720 18.416 2.568 1.00 63.59 113 TRP A O 1
ATOM 865 N N . PRO A 1 114 ? -8.034 17.551 4.522 1.00 74.50 114 PRO A N 1
ATOM 866 C CA . PRO A 1 114 ? -6.716 17.171 4.003 1.00 74.50 114 PRO A CA 1
ATOM 867 C C . PRO A 1 114 ? -6.789 16.146 2.865 1.00 74.50 114 PRO A C 1
ATOM 869 O O . PRO A 1 114 ? -5.959 16.151 1.961 1.00 74.50 114 PRO A O 1
ATOM 872 N N . LYS A 1 115 ? -7.799 15.272 2.894 1.00 77.25 115 LYS A N 1
ATOM 873 C CA . LYS A 1 115 ? -8.004 14.220 1.890 1.00 77.25 115 LYS A CA 1
ATOM 874 C C . LYS A 1 115 ? -8.540 14.782 0.588 1.00 77.25 115 LYS A C 1
ATOM 876 O O . LYS A 1 115 ? -8.087 14.383 -0.476 1.00 77.25 115 LYS A O 1
ATOM 881 N N . VAL A 1 116 ? -9.469 15.732 0.688 1.00 73.69 116 VAL A N 1
ATOM 882 C CA . VAL A 1 116 ? -9.976 16.482 -0.464 1.00 73.69 116 VAL A CA 1
ATOM 883 C C . VAL A 1 116 ? -8.837 17.277 -1.101 1.00 73.69 116 VAL A C 1
ATOM 885 O O . VAL A 1 116 ? -8.637 17.170 -2.304 1.00 73.69 116 VAL A O 1
ATOM 888 N N . GLY A 1 117 ? -8.031 17.988 -0.303 1.00 70.44 117 GLY A N 1
ATOM 889 C CA . GLY A 1 117 ? -6.861 18.717 -0.802 1.00 70.44 117 GLY A CA 1
ATOM 890 C C . GLY A 1 117 ? -5.843 17.815 -1.507 1.00 70.44 117 GLY A C 1
ATOM 891 O O . GLY A 1 117 ? -5.416 18.125 -2.614 1.00 70.44 117 GLY A O 1
ATOM 892 N N . ALA A 1 118 ? -5.510 16.663 -0.918 1.00 73.00 118 ALA A N 1
ATOM 893 C CA . ALA A 1 118 ? -4.622 15.684 -1.547 1.00 73.00 118 ALA A CA 1
ATOM 894 C C . ALA A 1 118 ? -5.206 15.102 -2.847 1.00 73.00 118 ALA A C 1
ATOM 896 O O . ALA A 1 118 ? -4.473 14.933 -3.816 1.00 73.00 118 ALA A O 1
ATOM 897 N N . GLY A 1 119 ? -6.516 14.839 -2.895 1.00 66.62 119 GLY A N 1
ATOM 898 C CA . GLY A 1 119 ? -7.196 14.381 -4.108 1.00 66.62 119 GLY A CA 1
ATOM 899 C C . GLY A 1 119 ? -7.191 15.427 -5.225 1.00 66.62 119 GLY A C 1
ATOM 900 O O . GLY A 1 119 ? -6.909 15.093 -6.371 1.00 66.62 119 GLY A O 1
ATOM 901 N N . VAL A 1 120 ? -7.432 16.699 -4.893 1.00 72.75 120 VAL A N 1
ATOM 902 C CA . VAL A 1 120 ? -7.355 17.817 -5.849 1.00 72.75 120 VAL A CA 1
ATOM 903 C C . VAL A 1 120 ? -5.931 17.983 -6.379 1.00 72.75 120 VAL A C 1
ATOM 905 O O . VAL A 1 120 ? -5.755 18.126 -7.584 1.00 72.75 120 VAL A O 1
ATOM 908 N N . LEU A 1 121 ? -4.918 17.911 -5.509 1.00 68.88 121 LEU A N 1
ATOM 909 C CA . LEU A 1 121 ? -3.514 17.974 -5.924 1.00 68.88 121 LEU A CA 1
ATOM 910 C C . LEU A 1 121 ? -3.134 16.797 -6.828 1.00 68.88 121 LEU A C 1
ATOM 912 O O . LEU A 1 121 ? -2.481 17.015 -7.841 1.00 68.88 121 LEU A O 1
ATOM 916 N N . ALA A 1 122 ? -3.578 15.580 -6.505 1.00 67.00 122 ALA A N 1
ATOM 917 C CA . ALA A 1 122 ? -3.338 14.399 -7.331 1.00 67.00 122 ALA A CA 1
ATOM 918 C C . ALA A 1 122 ? -4.025 14.490 -8.705 1.00 67.00 122 ALA A C 1
ATOM 920 O O . ALA A 1 122 ? -3.451 14.090 -9.711 1.00 67.00 122 ALA A O 1
ATOM 921 N N . LEU A 1 123 ? -5.241 15.042 -8.774 1.00 66.38 123 LEU A N 1
ATOM 922 C CA . LEU A 1 123 ? -5.908 15.306 -10.052 1.00 66.38 123 LEU A CA 1
ATOM 923 C C . LEU A 1 123 ? -5.170 16.387 -10.848 1.00 66.38 123 LEU A C 1
ATOM 925 O O . LEU A 1 123 ? -4.919 16.209 -12.036 1.00 66.38 123 LEU A O 1
ATOM 929 N N . ALA A 1 124 ? -4.773 17.479 -10.195 1.00 67.31 124 ALA A N 1
ATOM 930 C CA . ALA A 1 124 ? -4.067 18.585 -10.833 1.00 67.31 124 ALA A CA 1
ATOM 931 C C . ALA A 1 124 ? -2.701 18.173 -11.404 1.00 67.31 124 ALA A C 1
ATOM 933 O O . ALA A 1 124 ? -2.290 18.709 -12.429 1.00 67.31 124 ALA A O 1
ATOM 934 N N . THR A 1 125 ? -2.008 17.215 -10.785 1.00 63.16 125 THR A N 1
ATOM 935 C CA . THR A 1 125 ? -0.747 16.679 -11.315 1.00 63.16 125 THR A CA 1
ATOM 936 C C . THR A 1 125 ? -0.947 15.667 -12.439 1.00 63.16 125 THR A C 1
ATOM 938 O O . THR A 1 125 ? -0.024 15.426 -13.204 1.00 63.16 1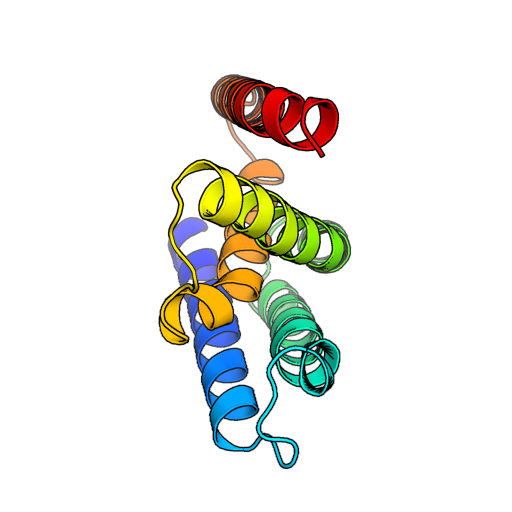25 THR A O 1
ATOM 941 N N . ILE A 1 126 ? -2.124 15.068 -12.589 1.00 59.84 126 ILE A N 1
ATOM 942 C CA . ILE A 1 126 ? -2.339 13.988 -13.562 1.00 59.84 126 ILE A CA 1
ATOM 943 C C . ILE A 1 126 ? -3.071 14.466 -14.819 1.00 59.84 126 ILE A C 1
ATOM 945 O O . ILE A 1 126 ? -2.806 13.966 -15.909 1.00 59.84 126 ILE A O 1
ATOM 949 N N . VAL A 1 127 ? -3.928 15.483 -14.709 1.00 60.03 127 VAL A N 1
ATOM 950 C CA . VAL A 1 127 ? -4.585 16.117 -15.867 1.00 60.03 127 VAL A CA 1
ATOM 951 C C . VAL A 1 127 ? -3.585 16.549 -16.959 1.00 60.03 127 VAL A C 1
ATOM 953 O O . VAL A 1 127 ? -3.844 16.252 -18.122 1.00 60.03 127 VAL A O 1
ATOM 956 N N . PRO A 1 128 ? -2.424 17.161 -16.649 1.00 59.38 128 PRO A N 1
ATOM 957 C CA . PRO A 1 128 ? -1.436 17.514 -17.669 1.00 59.38 128 PRO A CA 1
ATOM 958 C C . PRO A 1 128 ? -0.835 16.304 -18.393 1.00 59.38 128 PRO A C 1
ATOM 960 O O . PRO A 1 128 ? -0.452 16.433 -19.549 1.00 59.38 128 PRO A O 1
ATOM 963 N N . VAL A 1 129 ? -0.756 15.141 -17.739 1.00 58.06 129 VAL A N 1
ATOM 964 C CA . VAL A 1 129 ? -0.201 13.912 -18.327 1.00 58.06 129 VAL A CA 1
ATOM 965 C C . VAL A 1 129 ? -1.155 13.344 -19.378 1.00 58.06 129 VAL A C 1
ATOM 967 O O . VAL A 1 129 ? -0.739 13.067 -20.494 1.00 58.06 129 VAL A O 1
ATOM 970 N N . PHE A 1 130 ? -2.451 13.246 -19.064 1.00 54.81 130 PHE A N 1
ATOM 971 C CA . PHE A 1 130 ? -3.462 12.731 -20.001 1.00 54.81 130 PHE A CA 1
ATOM 972 C C . PHE A 1 130 ? -3.816 13.694 -21.141 1.00 54.81 130 PHE A C 1
ATOM 974 O O . PHE A 1 130 ? -4.409 13.269 -22.124 1.00 54.81 130 PHE A O 1
ATOM 981 N N . LEU A 1 131 ? -3.501 14.984 -21.004 1.00 56.75 131 LEU A N 1
ATOM 982 C CA . LEU A 1 131 ? -3.714 15.978 -22.061 1.00 56.75 131 LEU A CA 1
ATOM 983 C C . LEU A 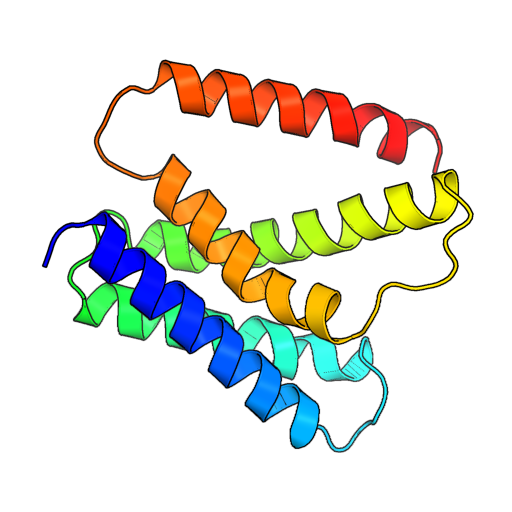1 131 ? -2.526 16.106 -23.030 1.00 56.75 131 LEU A C 1
ATOM 985 O O . LEU A 1 131 ? -2.683 16.739 -24.069 1.00 56.75 131 LEU A O 1
ATOM 989 N N . ASN A 1 132 ? -1.356 15.552 -22.686 1.00 52.62 132 ASN A N 1
ATOM 990 C CA . ASN A 1 132 ? -0.143 15.585 -23.516 1.00 52.62 132 ASN A CA 1
ATOM 991 C C . ASN A 1 132 ? 0.250 14.211 -24.101 1.00 52.62 132 ASN A C 1
ATOM 993 O O . ASN A 1 132 ? 1.252 14.145 -24.811 1.00 52.62 132 ASN A O 1
ATOM 997 N N . ALA A 1 133 ? -0.506 13.148 -23.802 1.00 49.56 133 ALA A N 1
ATOM 998 C CA . ALA A 1 133 ? -0.372 11.808 -24.387 1.00 49.56 133 ALA A CA 1
ATOM 999 C C . ALA A 1 133 ? -1.364 11.616 -25.543 1.00 49.56 133 ALA A C 1
ATOM 1001 O O . ALA A 1 133 ? -1.005 10.925 -26.522 1.00 49.56 133 ALA A O 1
#

Sequence (133 aa):
MPLWGRRLLVALAIYAAAIGCYLWSPYGDFFDDGVLIVLAPLVLGMILGAAARLPNWWPVGWAAFPAGAFLLFGLWGWLEILGIGFLPAPIMIAVPAAGYATLSWLASPGFAWPKVGAGVLALATIVPVFLNA

Radius of gyration: 15.28 Å; chains: 1; bounding box: 28×36×43 Å

Foldseek 3Di:
DPLVVLLVVLLVQLLVQLVVQQVPPPPVDCVVCVCRNAVVSLVSSLVSCVVSVQPPSPVLSVQLRVQLVVCLVLVVLVCVVVVNPDDDPSVNSSSSSVSSSLSSVCRDPDDNVVNVVVVVVVCVSRVVSVVVD

Organism: NCBI:txid2696284

pLDDT: mean 75.73, std 9.25, range [49.56, 88.62]